Protein AF-A0A1A9URZ6-F1 (afdb_monomer_lite)

Radius of gyration: 21.0 Å; chains: 1; bounding box: 49×65×34 Å

Structure (mmCIF, N/CA/C/O backbone):
data_AF-A0A1A9URZ6-F1
#
_entry.id   AF-A0A1A9URZ6-F1
#
loop_
_atom_site.group_PDB
_atom_site.id
_atom_site.type_symbol
_atom_site.label_atom_id
_atom_site.label_alt_id
_atom_site.label_comp_id
_atom_site.label_asym_id
_atom_site.label_entity_id
_atom_site.label_seq_id
_atom_site.pdbx_PDB_ins_code
_atom_site.Cartn_x
_atom_site.Cartn_y
_atom_site.Cartn_z
_atom_site.occupancy
_atom_site.B_iso_or_equiv
_atom_site.auth_seq_id
_atom_site.auth_comp_id
_atom_site.auth_asym_id
_atom_site.auth_atom_id
_atom_site.pdbx_PDB_model_num
ATOM 1 N N . MET A 1 1 ? 32.049 0.872 18.302 1.00 36.00 1 MET A N 1
ATOM 2 C CA . MET A 1 1 ? 31.943 1.700 17.080 1.00 36.00 1 MET A CA 1
ATOM 3 C C . MET A 1 1 ? 31.013 2.865 17.394 1.00 36.00 1 MET A C 1
ATOM 5 O O . MET A 1 1 ? 29.858 2.617 17.703 1.00 36.00 1 MET A O 1
ATOM 9 N N . LYS A 1 2 ? 31.515 4.105 17.449 1.00 29.11 2 LYS A N 1
ATOM 10 C CA . LYS A 1 2 ? 30.693 5.300 17.708 1.00 29.11 2 LYS A CA 1
ATOM 11 C C . LYS A 1 2 ? 30.140 5.782 16.366 1.00 29.11 2 LYS A C 1
ATOM 13 O O . LYS A 1 2 ? 30.896 6.305 15.557 1.00 29.11 2 LYS A O 1
ATOM 18 N N . VAL A 1 3 ? 28.859 5.532 16.106 1.00 37.03 3 VAL A N 1
ATOM 19 C CA . VAL A 1 3 ? 28.165 6.072 14.929 1.00 37.03 3 VAL A CA 1
ATOM 20 C C . VAL A 1 3 ? 27.792 7.513 15.261 1.00 37.03 3 VAL A C 1
ATOM 22 O O . VAL A 1 3 ? 26.978 7.748 16.149 1.00 37.03 3 VAL A O 1
ATOM 25 N N . SER A 1 4 ? 28.436 8.474 14.602 1.00 35.19 4 SER A N 1
ATOM 26 C CA . SER A 1 4 ? 28.108 9.892 14.752 1.00 35.19 4 SER A CA 1
ATOM 27 C C . SER A 1 4 ? 26.955 10.220 13.805 1.00 35.19 4 SER A C 1
ATOM 29 O O . SER A 1 4 ? 27.124 10.173 12.587 1.00 35.19 4 SER A O 1
ATOM 31 N N . LEU A 1 5 ? 25.768 10.493 14.349 1.00 47.72 5 LEU A N 1
ATOM 32 C CA . LEU A 1 5 ? 24.626 10.979 13.574 1.00 47.72 5 LEU A CA 1
ATOM 33 C C . LEU A 1 5 ? 24.820 12.481 13.345 1.00 47.72 5 LEU A C 1
ATOM 35 O O . LEU A 1 5 ? 24.635 13.284 14.257 1.00 47.72 5 LEU A O 1
ATOM 39 N N . ILE A 1 6 ? 25.235 12.863 12.138 1.00 50.09 6 ILE A N 1
ATOM 40 C CA . ILE A 1 6 ? 25.274 14.268 11.725 1.00 50.09 6 ILE A CA 1
ATOM 41 C C . ILE A 1 6 ? 23.822 14.689 11.475 1.00 50.09 6 ILE A C 1
ATOM 43 O O . ILE A 1 6 ? 23.253 14.392 10.427 1.00 50.09 6 ILE A O 1
ATOM 47 N N . PHE A 1 7 ? 23.195 15.331 12.459 1.00 54.16 7 PHE A N 1
ATOM 48 C CA . PHE A 1 7 ? 21.878 15.938 12.287 1.00 54.16 7 PHE A CA 1
ATOM 49 C C . PHE A 1 7 ? 22.030 17.176 11.396 1.00 54.16 7 PHE A C 1
ATOM 51 O O . PHE A 1 7 ? 22.521 18.211 11.841 1.00 54.16 7 PHE A O 1
ATOM 58 N N . LEU A 1 8 ? 21.646 17.069 10.123 1.00 57.03 8 LEU A N 1
ATOM 59 C CA . LEU A 1 8 ? 21.513 18.232 9.247 1.00 57.03 8 LEU A CA 1
ATOM 60 C C . LEU A 1 8 ? 20.385 19.111 9.816 1.00 57.03 8 LEU A C 1
ATOM 62 O O . LEU A 1 8 ? 19.258 18.649 9.979 1.00 57.03 8 LEU A O 1
ATOM 66 N N . ALA A 1 9 ? 20.686 20.356 10.173 1.00 69.00 9 ALA A N 1
ATOM 67 C CA . ALA A 1 9 ? 19.704 21.307 10.685 1.00 69.00 9 ALA A CA 1
ATOM 68 C C . ALA A 1 9 ? 19.516 22.453 9.683 1.00 69.00 9 ALA A C 1
ATOM 70 O O . ALA A 1 9 ? 20.475 22.863 9.031 1.00 69.00 9 ALA A O 1
ATOM 71 N N . VAL A 1 10 ? 18.287 22.959 9.551 1.00 74.81 10 VAL A N 1
ATOM 72 C CA . VAL A 1 10 ? 17.959 24.092 8.671 1.00 74.81 10 VAL A CA 1
ATOM 73 C C . VAL A 1 10 ? 17.696 25.321 9.533 1.00 74.81 10 VAL A C 1
ATOM 75 O O . VAL A 1 10 ? 16.980 25.250 10.532 1.00 74.81 10 VAL A O 1
ATOM 78 N N . LEU A 1 11 ? 18.282 26.453 9.147 1.00 81.62 11 LEU A N 1
ATOM 79 C CA . LEU A 1 11 ? 18.047 27.737 9.797 1.00 81.62 11 LEU A CA 1
ATOM 80 C C . LEU A 1 11 ? 16.832 28.407 9.142 1.00 81.62 11 LEU A C 1
ATOM 82 O O . LEU A 1 11 ? 16.914 28.848 7.996 1.00 81.62 11 LEU A O 1
ATOM 86 N N . LEU A 1 12 ? 15.706 28.466 9.853 1.00 77.81 12 LEU A N 1
ATOM 87 C CA . LEU A 1 12 ? 14.530 29.221 9.422 1.00 77.81 12 LEU A CA 1
ATOM 88 C C . LEU A 1 12 ? 14.537 30.580 10.112 1.00 77.81 12 LEU A C 1
ATOM 90 O O . LEU A 1 12 ? 14.563 30.641 11.336 1.00 77.81 12 LEU A O 1
ATOM 94 N N . CYS A 1 13 ? 14.491 31.659 9.335 1.00 81.56 13 CYS A N 1
ATOM 95 C CA . CYS A 1 13 ? 14.449 33.021 9.854 1.00 81.56 13 CYS A CA 1
ATOM 96 C C . CYS A 1 13 ? 13.168 33.722 9.408 1.00 81.56 13 CYS A C 1
ATOM 98 O O . CYS A 1 13 ? 12.809 33.659 8.233 1.00 81.56 13 CYS A O 1
ATOM 100 N N . TYR A 1 14 ? 12.504 34.419 10.325 1.00 77.56 14 TYR A N 1
ATOM 101 C CA . TYR A 1 14 ? 11.344 35.252 10.022 1.00 77.56 14 TYR A CA 1
ATOM 102 C C . TYR A 1 14 ? 11.529 36.671 10.558 1.00 77.56 14 TYR A C 1
ATOM 104 O O . TYR A 1 14 ? 12.257 36.906 11.523 1.00 77.56 14 TYR A O 1
ATOM 112 N N . ALA A 1 15 ? 10.882 37.626 9.892 1.00 81.06 15 ALA A N 1
ATOM 113 C CA . ALA A 1 15 ? 10.843 39.019 10.310 1.00 81.06 15 ALA A CA 1
ATOM 114 C C . ALA A 1 15 ? 9.521 39.295 11.036 1.00 81.06 15 ALA A C 1
ATOM 116 O O . ALA A 1 15 ? 8.451 38.948 10.538 1.00 81.06 15 ALA A O 1
ATOM 117 N N . GLU A 1 16 ? 9.590 39.933 12.200 1.00 77.31 16 GLU A N 1
ATOM 118 C CA . GLU A 1 16 ? 8.414 40.454 12.898 1.00 77.31 16 GLU A CA 1
ATOM 119 C C . GLU A 1 16 ? 8.211 41.929 12.525 1.00 77.31 16 GLU A C 1
ATOM 121 O O . GLU A 1 16 ? 9.163 42.715 12.518 1.00 77.31 16 GLU A O 1
ATOM 126 N N . ALA A 1 17 ? 6.972 42.330 12.226 1.00 63.47 17 ALA A N 1
ATOM 127 C CA . ALA A 1 17 ? 6.660 43.722 11.909 1.00 63.47 17 ALA A CA 1
ATOM 128 C C . ALA A 1 17 ? 7.016 44.635 13.099 1.00 63.47 17 ALA A C 1
ATOM 130 O O . ALA A 1 17 ? 6.518 44.448 14.207 1.00 63.47 17 ALA A O 1
ATOM 131 N N . GLY A 1 18 ? 7.889 45.620 12.868 1.00 69.38 18 GLY A N 1
ATOM 132 C CA . GLY A 1 18 ? 8.348 46.564 13.894 1.00 69.38 18 GLY A CA 1
ATOM 133 C C . GLY A 1 18 ? 9.654 46.186 14.605 1.00 69.38 18 GLY A C 1
ATOM 134 O O . GLY A 1 18 ? 10.122 46.962 15.435 1.00 69.38 18 GLY A O 1
ATOM 135 N N . LYS A 1 19 ? 10.285 45.052 14.265 1.00 67.31 19 LYS A N 1
ATOM 136 C CA . LYS A 1 19 ? 11.650 44.717 14.706 1.00 67.31 19 LYS A CA 1
ATOM 137 C C . LYS A 1 19 ? 12.622 44.739 13.528 1.00 67.31 19 LYS A C 1
ATOM 139 O O . LYS A 1 19 ? 12.345 44.203 12.464 1.00 67.31 19 LYS A O 1
ATOM 144 N N . THR A 1 20 ? 13.797 45.328 13.742 1.00 70.12 20 THR A N 1
ATOM 145 C CA . THR A 1 20 ? 14.918 45.345 12.782 1.00 70.12 20 THR A CA 1
ATOM 146 C C . THR A 1 20 ? 15.756 44.063 12.806 1.00 70.12 20 THR A C 1
ATOM 148 O O . THR A 1 20 ? 16.719 43.952 12.053 1.00 70.12 20 THR A O 1
ATOM 151 N N . GLN A 1 21 ? 15.404 43.099 13.662 1.00 72.56 21 GLN A N 1
ATOM 152 C CA . GLN A 1 21 ? 16.112 41.832 13.833 1.00 72.56 21 GLN A CA 1
ATOM 153 C C . GLN A 1 21 ? 15.276 40.669 13.297 1.00 72.56 21 GLN A C 1
ATOM 155 O O . GLN A 1 21 ? 14.081 40.581 13.586 1.00 72.56 21 GLN A O 1
ATOM 160 N N . LEU A 1 22 ? 15.917 39.761 12.555 1.00 77.31 22 LEU A N 1
ATOM 161 C CA . LEU A 1 22 ? 15.310 38.484 12.182 1.00 77.31 22 LEU A CA 1
ATOM 162 C C . LEU A 1 22 ? 15.354 37.520 13.367 1.00 77.31 22 LEU A C 1
ATOM 164 O O . LEU A 1 22 ? 16.387 37.363 14.020 1.00 77.31 22 LEU A O 1
ATOM 168 N N . LEU A 1 23 ? 14.244 36.825 13.598 1.00 76.19 23 LEU A N 1
ATOM 169 C CA . LEU A 1 23 ? 14.179 35.729 14.549 1.00 76.19 23 LEU A CA 1
ATOM 170 C C . LEU A 1 23 ? 14.469 34.428 13.800 1.00 76.19 23 LEU A C 1
ATOM 172 O O . LEU A 1 23 ? 13.664 33.970 12.991 1.00 76.19 23 LEU A O 1
ATOM 176 N N . CYS A 1 24 ? 15.654 33.868 14.037 1.00 81.62 24 CYS A N 1
ATOM 177 C CA . CYS A 1 24 ? 16.091 32.618 13.430 1.00 81.62 24 CYS A CA 1
ATOM 178 C C . CYS A 1 24 ? 15.988 31.469 14.429 1.00 81.62 24 CYS A C 1
ATOM 180 O O . CYS A 1 24 ? 16.522 31.554 15.535 1.00 81.62 24 CYS A O 1
ATOM 182 N N . THR A 1 25 ? 15.351 30.374 14.029 1.00 77.25 25 THR A N 1
ATOM 183 C CA . THR A 1 25 ? 15.330 29.129 14.792 1.00 77.25 25 THR A CA 1
ATOM 184 C C . THR A 1 25 ? 15.975 28.013 13.983 1.00 77.25 25 THR A C 1
ATOM 186 O O . THR A 1 25 ? 15.767 27.861 12.777 1.00 77.25 25 THR A O 1
ATOM 189 N N . ILE A 1 26 ? 16.816 27.234 14.661 1.00 78.88 26 ILE A N 1
ATOM 190 C CA . ILE A 1 26 ? 17.380 26.010 14.104 1.00 78.88 26 ILE A CA 1
ATOM 191 C C . ILE A 1 26 ? 16.297 24.948 14.235 1.00 78.88 26 ILE A C 1
ATOM 193 O O . ILE A 1 26 ? 15.979 24.521 15.346 1.00 78.88 26 ILE A O 1
ATOM 197 N N . VAL A 1 27 ? 15.725 24.531 13.111 1.00 71.88 27 VAL A N 1
ATOM 198 C CA . VAL A 1 27 ? 14.800 23.401 13.088 1.00 71.88 27 VAL A CA 1
ATOM 199 C C . VAL A 1 27 ? 15.548 22.147 12.641 1.00 71.88 27 VAL A C 1
ATOM 201 O O . VAL A 1 27 ? 16.375 22.211 11.721 1.00 71.88 27 VAL A O 1
ATOM 204 N N . PRO A 1 28 ? 15.302 20.990 13.278 1.00 63.97 28 PRO A N 1
ATOM 205 C CA . PRO A 1 28 ? 15.822 19.737 12.762 1.00 63.97 28 PRO A CA 1
ATOM 206 C C . PRO A 1 28 ? 15.259 19.537 11.354 1.00 63.97 28 PRO A C 1
ATOM 208 O O . PRO A 1 28 ? 14.047 19.639 11.150 1.00 63.97 28 PRO A O 1
ATOM 211 N N . TYR A 1 29 ? 16.123 19.264 10.373 1.00 61.16 29 TYR A N 1
ATOM 212 C CA . TYR A 1 29 ? 15.646 18.827 9.069 1.00 61.16 29 TYR A CA 1
ATOM 213 C C . TYR A 1 29 ? 15.105 17.410 9.230 1.00 61.16 29 TYR A C 1
ATOM 215 O O . TYR A 1 29 ? 15.838 16.424 9.157 1.00 61.16 29 TYR A O 1
ATOM 223 N N . VAL A 1 30 ? 13.809 17.300 9.501 1.00 56.03 30 VAL A N 1
ATOM 224 C CA . VAL A 1 30 ? 13.106 16.032 9.371 1.00 56.03 30 VAL A CA 1
ATOM 225 C C . VAL A 1 30 ? 12.820 15.904 7.885 1.00 56.03 30 VAL A C 1
ATOM 227 O O . VAL A 1 30 ? 11.926 16.567 7.362 1.00 56.03 30 VAL A O 1
ATOM 230 N N . ASN A 1 31 ? 13.632 15.120 7.174 1.00 53.38 31 ASN A N 1
ATOM 231 C CA . ASN A 1 31 ? 13.272 14.711 5.827 1.00 53.38 31 ASN A CA 1
ATOM 232 C C . ASN A 1 31 ? 11.906 14.031 5.950 1.00 53.38 31 ASN A C 1
ATOM 234 O O . ASN A 1 31 ? 11.816 12.945 6.520 1.00 53.38 31 ASN A O 1
ATOM 238 N N . SER A 1 32 ? 10.847 14.661 5.448 1.00 54.38 32 SER A N 1
ATOM 239 C CA . SER A 1 32 ? 9.527 14.048 5.294 1.00 54.38 32 SER A CA 1
ATOM 240 C C . SER A 1 32 ? 9.549 13.022 4.159 1.00 54.38 32 SER A C 1
ATOM 242 O O . SER A 1 32 ? 8.633 12.923 3.345 1.00 54.38 32 SER A O 1
ATOM 244 N N . GLN A 1 33 ? 10.595 12.197 4.127 1.00 48.06 33 GLN A N 1
ATOM 245 C CA . GLN A 1 33 ? 10.429 10.850 3.646 1.00 48.06 33 GLN A CA 1
ATOM 246 C C . GLN A 1 33 ? 9.383 10.219 4.562 1.00 48.06 33 GLN A C 1
ATOM 248 O O . GLN A 1 33 ? 9.516 10.325 5.787 1.00 48.06 33 GLN A O 1
ATOM 253 N N . PRO A 1 34 ? 8.320 9.604 4.010 1.00 44.28 34 PRO A N 1
ATOM 254 C CA . PRO A 1 34 ? 7.485 8.743 4.824 1.00 44.28 34 PRO A CA 1
ATOM 255 C C . PRO A 1 34 ? 8.471 7.822 5.519 1.00 44.28 34 PRO A C 1
ATOM 257 O O . PRO A 1 34 ? 9.312 7.224 4.844 1.00 44.28 34 PRO A O 1
ATOM 260 N N . HIS A 1 35 ? 8.454 7.805 6.850 1.00 41.59 35 HIS A N 1
ATOM 261 C CA . HIS A 1 35 ? 9.200 6.818 7.598 1.00 41.59 35 HIS A CA 1
ATOM 262 C C . HIS A 1 35 ? 8.695 5.467 7.092 1.00 41.59 35 HIS A C 1
ATOM 264 O O . HIS A 1 35 ? 7.735 4.896 7.600 1.00 41.59 35 HIS A O 1
ATOM 270 N N . GLN A 1 36 ? 9.358 4.932 6.068 1.00 48.50 36 GLN A N 1
ATOM 271 C CA . GLN A 1 36 ? 9.580 3.521 5.998 1.00 48.50 36 GLN A CA 1
ATOM 272 C C . GLN A 1 36 ? 10.286 3.264 7.314 1.00 48.50 36 GLN A C 1
ATOM 274 O O . GLN A 1 36 ? 11.470 3.560 7.476 1.00 48.50 36 GLN A O 1
ATOM 279 N N . TYR A 1 37 ? 9.533 2.772 8.289 1.00 43.12 37 TYR A N 1
ATOM 280 C CA . TYR A 1 37 ? 10.095 1.959 9.338 1.00 43.12 37 TYR A CA 1
ATOM 281 C C . TYR A 1 37 ? 10.721 0.744 8.636 1.00 43.12 37 TYR A C 1
ATOM 283 O O . TYR A 1 37 ? 10.216 -0.370 8.699 1.00 43.12 37 TYR A O 1
ATOM 291 N N . PHE A 1 38 ? 11.838 0.950 7.931 1.00 47.19 38 PHE A N 1
ATOM 292 C CA . PHE A 1 38 ? 12.834 -0.070 7.711 1.00 47.19 38 PHE A CA 1
ATOM 293 C C . PHE A 1 38 ? 13.444 -0.291 9.084 1.00 47.19 38 PHE A C 1
ATOM 295 O O . PHE A 1 38 ? 14.502 0.225 9.437 1.00 47.19 38 PHE A O 1
ATOM 302 N N . THR A 1 39 ? 12.716 -1.037 9.910 1.00 37.91 39 THR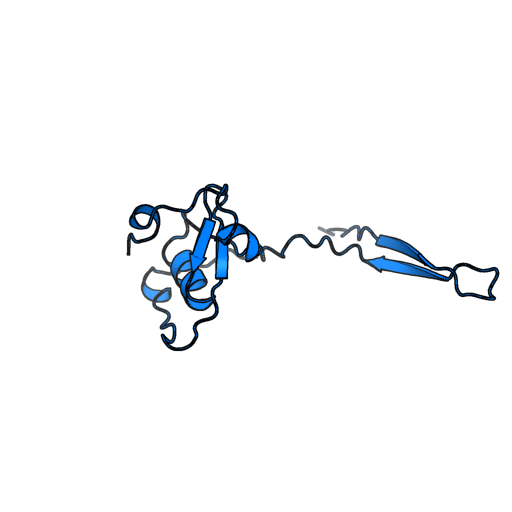 A N 1
ATOM 303 C CA . THR A 1 39 ? 13.325 -1.675 11.054 1.00 37.91 39 THR A CA 1
ATOM 304 C C . THR A 1 39 ? 14.380 -2.598 10.459 1.00 37.91 39 THR A C 1
ATOM 306 O O . THR A 1 39 ? 14.051 -3.611 9.848 1.00 37.91 39 THR A O 1
ATOM 309 N N . THR A 1 40 ? 15.654 -2.273 10.643 1.00 47.03 40 THR A N 1
ATOM 310 C CA . THR A 1 40 ? 16.768 -3.211 10.438 1.00 47.03 40 THR A CA 1
ATOM 311 C C . THR A 1 40 ? 16.740 -4.356 11.453 1.00 47.03 40 THR A C 1
ATOM 313 O O . THR A 1 40 ? 17.639 -5.194 11.473 1.00 47.03 40 THR A O 1
ATOM 316 N N . LYS A 1 41 ? 15.689 -4.447 12.282 1.00 41.62 41 LYS A N 1
ATOM 317 C CA . LYS A 1 41 ? 15.363 -5.668 13.001 1.00 41.62 41 LYS A CA 1
ATOM 318 C C . LYS A 1 41 ? 15.099 -6.748 11.946 1.00 41.62 41 LYS A C 1
ATOM 320 O O . LYS A 1 41 ? 14.206 -6.544 11.119 1.00 41.62 41 LYS A O 1
ATOM 325 N N . PRO A 1 42 ? 15.835 -7.875 11.956 1.00 44.06 42 PRO A N 1
ATOM 326 C CA . PRO A 1 42 ? 15.452 -9.029 11.163 1.00 44.06 42 PRO A CA 1
ATOM 327 C C . PRO A 1 42 ? 13.996 -9.305 11.513 1.00 44.06 42 PRO A C 1
ATOM 329 O O . PRO A 1 42 ? 13.671 -9.563 12.676 1.00 44.06 42 PRO A O 1
ATOM 332 N N . THR A 1 43 ? 13.101 -9.131 10.545 1.00 48.16 43 THR A N 1
ATOM 333 C CA . THR A 1 43 ? 11.721 -9.548 10.739 1.00 48.16 43 THR A CA 1
ATOM 334 C C . THR A 1 43 ? 11.804 -11.049 10.993 1.00 48.16 43 THR A C 1
ATOM 336 O O . THR A 1 43 ? 12.410 -11.759 10.184 1.00 48.16 43 THR A O 1
ATOM 339 N N . PRO A 1 44 ? 11.285 -11.557 12.127 1.00 53.22 44 PRO A N 1
ATOM 340 C CA . PRO A 1 44 ? 11.075 -12.988 12.253 1.00 53.22 44 PRO A CA 1
ATOM 341 C C . PRO A 1 44 ? 10.341 -13.409 10.983 1.00 53.22 44 PRO A C 1
ATOM 343 O O . PRO A 1 44 ? 9.392 -12.718 10.596 1.00 53.22 44 PRO A O 1
ATOM 346 N N . LYS A 1 45 ? 10.807 -14.458 10.293 1.00 46.25 45 LYS A N 1
ATOM 347 C CA . LYS A 1 45 ? 10.013 -15.089 9.236 1.00 46.25 45 LYS A CA 1
ATOM 348 C C . LYS A 1 45 ? 8.700 -15.495 9.900 1.00 46.25 45 LYS A C 1
ATOM 350 O O . LYS A 1 45 ? 8.648 -16.536 10.548 1.00 46.25 45 LYS A O 1
ATOM 355 N N . ARG A 1 46 ? 7.691 -14.625 9.823 1.00 57.16 46 ARG A N 1
ATOM 356 C CA . ARG A 1 46 ? 6.339 -14.923 10.272 1.00 57.16 46 ARG A CA 1
ATOM 357 C C . ARG A 1 46 ? 5.912 -16.110 9.435 1.00 57.16 46 ARG A C 1
ATOM 359 O O . ARG A 1 46 ? 6.055 -16.084 8.210 1.00 57.16 46 ARG A O 1
ATOM 366 N N . SER A 1 47 ? 5.517 -17.187 10.097 1.00 61.41 47 SER A N 1
ATOM 367 C CA . SER A 1 47 ? 4.895 -18.281 9.374 1.00 61.41 47 SER A CA 1
ATOM 368 C C . SER A 1 47 ? 3.622 -17.721 8.730 1.00 61.41 47 SER A C 1
ATOM 370 O O . SER A 1 47 ? 3.030 -16.792 9.272 1.00 61.41 47 SER A O 1
ATOM 372 N N . MET A 1 48 ? 3.199 -18.231 7.570 1.00 58.75 48 MET A N 1
ATOM 373 C CA . MET A 1 48 ? 1.984 -17.741 6.888 1.00 58.75 48 MET A CA 1
ATOM 374 C C . MET A 1 48 ? 0.763 -17.697 7.834 1.00 58.75 48 MET A C 1
ATOM 376 O O . MET A 1 48 ? -0.073 -16.809 7.728 1.00 58.75 48 MET A O 1
ATOM 380 N N . LYS A 1 49 ? 0.733 -18.604 8.824 1.00 58.53 49 LYS A N 1
ATOM 381 C CA . LYS A 1 49 ? -0.280 -18.696 9.888 1.00 58.53 49 LYS A CA 1
ATOM 382 C C . LYS A 1 49 ? -0.344 -17.471 10.812 1.00 58.53 49 LYS A C 1
ATOM 384 O O . LYS A 1 49 ? -1.347 -17.269 11.479 1.00 58.53 49 LYS A O 1
ATOM 389 N N . ASP A 1 50 ? 0.703 -16.652 10.858 1.00 72.69 50 ASP A N 1
ATOM 390 C CA . ASP A 1 50 ?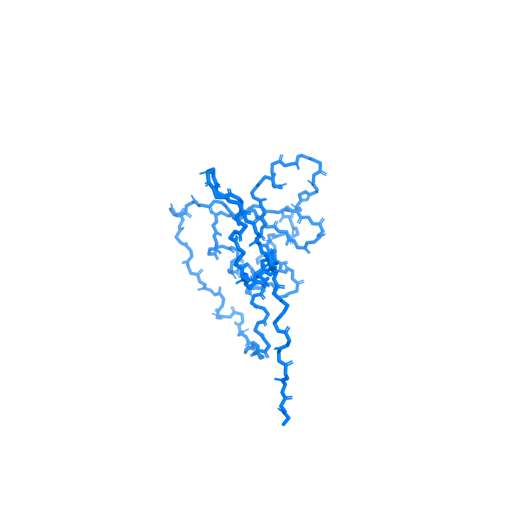 0.778 -15.457 11.709 1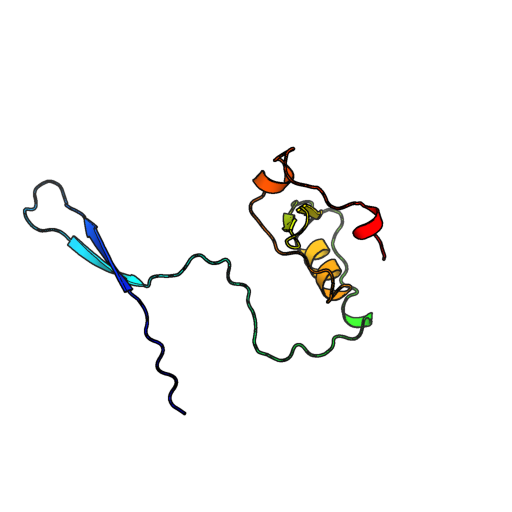.00 72.69 50 ASP A CA 1
ATOM 391 C C . ASP A 1 50 ? 0.251 -14.191 11.003 1.00 72.69 50 ASP A C 1
ATOM 393 O O . ASP A 1 50 ? 0.282 -13.101 11.580 1.00 72.69 50 ASP A O 1
ATOM 397 N N . CYS A 1 51 ? -0.181 -14.310 9.742 1.00 79.88 51 CYS A N 1
ATOM 398 C CA . CYS A 1 51 ? -0.734 -13.210 8.950 1.00 79.88 51 CYS A CA 1
ATOM 399 C C . CYS A 1 51 ? -2.272 -13.208 8.896 1.00 79.88 51 CYS A C 1
ATOM 401 O O . CYS A 1 51 ? -2.843 -12.293 8.302 1.00 79.88 51 CYS A O 1
ATOM 403 N N . ASP A 1 52 ? -2.933 -14.179 9.538 1.00 73.19 52 ASP A N 1
ATOM 404 C CA . ASP A 1 52 ? -4.395 -14.308 9.620 1.00 73.19 52 ASP A CA 1
ATOM 405 C C . ASP A 1 52 ? -4.991 -13.300 10.620 1.00 73.19 52 ASP A C 1
ATOM 407 O O . ASP A 1 52 ? -5.547 -13.650 11.664 1.00 73.19 52 ASP A O 1
ATOM 411 N N . LEU A 1 53 ? -4.844 -12.008 10.324 1.00 76.56 53 LEU A N 1
ATOM 412 C CA . LEU A 1 53 ? -5.484 -10.940 11.086 1.00 76.56 53 LEU A CA 1
ATOM 413 C C . LEU A 1 53 ? -6.905 -10.716 10.553 1.00 76.56 53 LEU A C 1
ATOM 415 O O . LEU A 1 53 ? -7.118 -10.495 9.361 1.00 76.56 53 LEU A O 1
ATOM 419 N N . LEU A 1 54 ? -7.889 -10.730 11.452 1.00 81.25 54 LEU A N 1
ATOM 420 C CA . LEU A 1 54 ? -9.275 -10.426 11.109 1.00 81.25 54 LEU A CA 1
ATOM 421 C C . LEU A 1 54 ? -9.472 -8.908 11.033 1.00 81.25 54 LEU A C 1
ATOM 423 O O . LEU A 1 54 ? -9.498 -8.223 12.056 1.00 81.25 54 LEU A O 1
ATOM 427 N N . CYS A 1 55 ? -9.651 -8.384 9.823 1.00 84.38 55 CYS A N 1
ATOM 428 C CA . CYS A 1 55 ? -10.056 -6.996 9.616 1.00 84.38 55 CYS A CA 1
ATOM 429 C C . CYS A 1 55 ? -11.580 -6.870 9.713 1.00 84.38 55 CYS A C 1
ATOM 431 O O . CYS A 1 55 ? -12.326 -7.640 9.104 1.00 84.38 55 CYS A O 1
ATOM 433 N N . THR A 1 56 ? -12.070 -5.883 10.464 1.00 83.00 56 THR A N 1
ATOM 434 C CA . THR A 1 56 ? -13.508 -5.617 10.555 1.00 83.00 56 THR A CA 1
ATOM 435 C C . THR A 1 56 ? -14.029 -5.079 9.220 1.00 83.00 56 THR A C 1
ATOM 437 O O . THR A 1 56 ? -13.505 -4.116 8.664 1.00 83.00 56 THR A O 1
ATOM 440 N N . LYS A 1 57 ? -15.110 -5.675 8.704 1.00 76.56 57 LYS A N 1
ATOM 441 C CA . LYS A 1 57 ? -15.719 -5.259 7.427 1.00 76.56 57 LYS A CA 1
ATOM 442 C C . LYS A 1 57 ? -16.342 -3.856 7.482 1.00 76.56 57 LYS A C 1
ATOM 444 O O . LYS A 1 57 ? -16.523 -3.226 6.448 1.00 76.56 57 LYS A O 1
ATOM 449 N N . PHE A 1 58 ? -16.679 -3.379 8.679 1.00 78.81 58 PHE A N 1
ATOM 450 C CA . PHE A 1 58 ? -17.347 -2.091 8.885 1.00 78.81 58 PHE A CA 1
ATOM 451 C C . PHE A 1 58 ? -16.388 -0.895 8.930 1.00 78.81 58 PHE A C 1
ATOM 453 O O . PHE A 1 58 ? -16.836 0.236 8.776 1.00 78.81 58 PHE A O 1
ATOM 460 N N . ASN A 1 59 ? -15.082 -1.124 9.097 1.00 79.19 59 ASN A N 1
ATOM 461 C CA . ASN A 1 59 ? -14.093 -0.050 9.108 1.00 79.19 59 ASN A CA 1
ATOM 462 C C . ASN A 1 59 ? -13.629 0.220 7.674 1.00 79.19 59 ASN A C 1
ATOM 464 O O . ASN A 1 59 ? -12.622 -0.329 7.230 1.00 79.19 59 ASN A O 1
ATOM 468 N N . PHE A 1 60 ? -14.397 1.017 6.933 1.00 86.62 60 PHE A N 1
ATOM 469 C CA . PHE A 1 60 ? -14.060 1.418 5.569 1.00 86.62 60 PHE A CA 1
ATOM 470 C C . PHE A 1 60 ? -13.368 2.784 5.580 1.00 86.62 60 PHE A C 1
ATOM 472 O O . PHE A 1 60 ? -14.020 3.822 5.676 1.00 86.62 60 PHE A O 1
ATOM 479 N N . GLU A 1 61 ? -12.042 2.764 5.496 1.00 91.56 61 GLU A N 1
ATOM 480 C CA . GLU A 1 61 ? -11.184 3.950 5.437 1.00 91.56 61 GLU A CA 1
ATOM 481 C C . GLU A 1 61 ? -10.127 3.699 4.352 1.00 91.56 61 GLU A C 1
ATOM 483 O O . GLU A 1 61 ? -9.064 3.157 4.655 1.00 91.56 61 GLU A O 1
ATOM 488 N N . PRO A 1 62 ? -10.442 3.981 3.074 1.00 93.00 62 PRO A N 1
ATOM 489 C CA . PRO A 1 62 ? -9.629 3.534 1.950 1.00 93.00 62 PRO A CA 1
ATOM 490 C C . PRO A 1 62 ? -8.191 4.038 2.013 1.00 93.00 62 PRO A C 1
ATOM 492 O O . PRO A 1 62 ? -7.950 5.225 2.218 1.00 93.00 62 PRO A O 1
ATOM 495 N N . VAL A 1 63 ? -7.236 3.140 1.774 1.00 94.12 63 VAL A N 1
ATOM 496 C CA . VAL A 1 63 ? -5.808 3.467 1.734 1.00 94.12 63 VAL A CA 1
ATOM 497 C C . VAL A 1 63 ? -5.299 3.302 0.313 1.00 94.12 63 VAL A C 1
ATOM 499 O O . VAL A 1 63 ? -5.201 2.184 -0.200 1.00 94.12 63 VAL A O 1
ATOM 502 N N . CYS A 1 64 ? -4.919 4.414 -0.316 1.00 95.50 64 CYS A N 1
ATOM 503 C CA . CYS A 1 64 ? -4.210 4.357 -1.584 1.00 95.50 64 CYS A CA 1
ATOM 504 C C . CYS A 1 64 ? -2.760 3.923 -1.356 1.00 95.50 64 CYS A C 1
ATOM 506 O O . CYS A 1 64 ? -2.013 4.557 -0.609 1.00 95.50 64 CYS A O 1
ATOM 508 N N . ALA A 1 65 ? -2.329 2.866 -2.037 1.00 95.44 65 ALA A N 1
ATOM 509 C CA . ALA A 1 65 ? -0.986 2.332 -1.908 1.00 95.44 65 ALA A CA 1
ATOM 510 C C . ALA A 1 65 ? -0.356 2.014 -3.271 1.00 95.44 65 ALA A C 1
ATOM 512 O O . ALA A 1 65 ? -1.032 1.841 -4.284 1.00 95.44 65 ALA A O 1
ATOM 513 N N . THR A 1 66 ? 0.972 1.950 -3.318 1.00 94.19 66 THR A N 1
ATOM 514 C CA . THR A 1 66 ? 1.740 1.615 -4.521 1.00 94.19 66 THR A CA 1
ATOM 515 C C . THR A 1 66 ? 2.856 0.632 -4.201 1.00 94.19 66 THR A C 1
ATOM 517 O O . THR A 1 66 ? 3.474 0.708 -3.143 1.00 94.19 66 THR A O 1
ATOM 520 N N . ASN A 1 67 ? 3.150 -0.267 -5.130 1.00 91.19 67 ASN A N 1
ATOM 521 C CA . ASN A 1 67 ? 4.314 -1.155 -5.076 1.00 91.19 67 ASN A CA 1
ATOM 522 C C . ASN A 1 67 ? 5.477 -0.648 -5.957 1.00 91.19 67 ASN A C 1
ATOM 524 O O . ASN A 1 67 ? 6.445 -1.366 -6.185 1.00 91.19 67 ASN A O 1
ATOM 528 N N . GLY A 1 68 ? 5.365 0.575 -6.492 1.00 90.88 68 GLY A N 1
ATOM 529 C CA . GLY A 1 68 ? 6.314 1.166 -7.440 1.00 90.88 68 GLY A CA 1
ATOM 530 C C . GLY A 1 68 ? 5.973 0.937 -8.917 1.00 90.88 68 GLY A C 1
ATOM 531 O O . GLY A 1 68 ? 6.413 1.721 -9.753 1.00 90.88 68 GLY A O 1
ATOM 532 N N . PHE A 1 69 ? 5.143 -0.058 -9.245 1.00 91.31 69 PHE A N 1
ATOM 533 C CA . PHE A 1 69 ? 4.730 -0.364 -10.623 1.00 91.31 69 PHE A CA 1
ATOM 534 C C . PHE A 1 69 ? 3.304 0.091 -10.933 1.00 91.31 69 PHE A C 1
ATOM 536 O O . PHE A 1 69 ? 3.011 0.541 -12.040 1.00 91.31 69 PHE A O 1
ATOM 543 N N . CYS A 1 70 ? 2.411 -0.028 -9.956 1.00 93.12 70 CYS A N 1
ATOM 544 C CA . CYS A 1 70 ? 1.012 0.347 -10.078 1.00 93.12 70 CYS A CA 1
ATOM 545 C C . CYS A 1 70 ? 0.470 0.879 -8.743 1.00 93.12 70 CYS A C 1
ATOM 547 O O . CYS A 1 70 ? 1.152 0.846 -7.709 1.00 93.12 70 CYS A O 1
ATOM 549 N N . VAL A 1 71 ? -0.737 1.438 -8.782 1.00 94.44 71 VAL A N 1
ATOM 550 C CA . VAL A 1 71 ? -1.487 1.887 -7.603 1.00 94.44 71 VAL A CA 1
ATOM 551 C C . VAL A 1 71 ? -2.671 0.960 -7.342 1.00 94.44 71 VAL A C 1
ATOM 553 O O . VAL A 1 71 ? -3.291 0.453 -8.279 1.00 94.44 71 VAL A O 1
ATOM 556 N N . HIS A 1 72 ? -2.988 0.744 -6.072 1.00 93.81 72 HIS A N 1
ATOM 557 C CA . HIS A 1 72 ? -4.141 -0.029 -5.629 1.00 93.81 72 HIS A CA 1
ATOM 558 C C . HIS A 1 72 ? -4.729 0.607 -4.368 1.00 93.81 72 HIS A C 1
ATOM 560 O O . HIS A 1 72 ? -3.986 1.101 -3.519 1.00 93.81 72 HIS A O 1
ATOM 566 N N . GLU A 1 73 ? -6.053 0.611 -4.259 1.00 94.12 73 GLU A N 1
ATOM 567 C CA . GLU A 1 73 ? -6.767 1.140 -3.100 1.00 94.12 73 GLU A CA 1
ATOM 568 C C . GLU A 1 73 ? -7.249 -0.030 -2.241 1.00 94.12 73 GLU A C 1
ATOM 570 O O . GLU A 1 73 ? -8.063 -0.840 -2.680 1.00 94.12 73 GLU A O 1
ATOM 575 N N . PHE A 1 74 ? -6.719 -0.133 -1.026 1.00 92.50 74 PHE A N 1
ATOM 576 C CA . PHE A 1 74 ? -7.133 -1.134 -0.049 1.00 92.50 74 PHE A CA 1
ATOM 577 C C . PHE A 1 74 ? -8.304 -0.597 0.776 1.00 92.50 74 PHE A C 1
ATOM 579 O O . PHE A 1 74 ? -8.345 0.589 1.089 1.00 92.50 74 PHE A O 1
ATOM 586 N N . ALA A 1 75 ? -9.233 -1.468 1.181 1.00 91.56 75 ALA A N 1
ATOM 587 C CA . ALA A 1 75 ? -10.435 -1.062 1.923 1.00 91.56 75 ALA A CA 1
ATOM 588 C C . ALA A 1 75 ? -10.135 -0.357 3.261 1.00 91.56 75 ALA A C 1
ATOM 590 O O . ALA A 1 75 ? -10.930 0.466 3.714 1.00 91.56 75 ALA A O 1
ATOM 591 N N . ASN A 1 76 ? -9.013 -0.711 3.896 1.00 90.88 76 ASN A N 1
ATOM 592 C CA . ASN A 1 76 ? -8.450 -0.034 5.060 1.00 90.88 76 ASN A CA 1
ATOM 593 C C . ASN A 1 76 ? -6.988 -0.448 5.295 1.00 90.88 76 ASN A C 1
ATOM 595 O O . ASN A 1 76 ? -6.469 -1.360 4.642 1.00 90.88 76 ASN A O 1
ATOM 599 N N . GLN A 1 77 ? -6.340 0.199 6.268 1.00 91.12 77 GLN A N 1
ATOM 600 C CA . GLN A 1 77 ? -4.954 -0.085 6.653 1.00 91.12 77 GLN A CA 1
ATOM 601 C C . GLN A 1 77 ? -4.743 -1.539 7.107 1.00 91.12 77 GLN A C 1
ATOM 603 O O . GLN A 1 77 ? -3.730 -2.140 6.763 1.00 91.12 77 GLN A O 1
ATOM 608 N N . CYS A 1 78 ? -5.708 -2.137 7.815 1.00 91.50 78 CYS A N 1
ATOM 609 C CA . CYS A 1 78 ? -5.615 -3.533 8.249 1.00 91.50 78 CYS A CA 1
ATOM 610 C C . CYS A 1 78 ? -5.508 -4.485 7.049 1.00 91.50 78 CYS A C 1
ATOM 612 O O . CYS A 1 78 ? -4.652 -5.367 7.038 1.00 91.50 78 CYS A O 1
ATOM 614 N N . VAL A 1 79 ? -6.325 -4.278 6.009 1.00 91.62 79 VAL A N 1
ATOM 615 C CA . VAL A 1 79 ? -6.288 -5.106 4.793 1.00 91.62 79 VAL A CA 1
ATOM 616 C C . VAL A 1 79 ? -4.946 -4.954 4.068 1.00 91.62 79 VAL A C 1
ATOM 618 O O . VAL A 1 79 ? -4.380 -5.954 3.629 1.00 91.62 79 VAL A O 1
ATOM 621 N N . LEU A 1 80 ? -4.399 -3.735 3.991 1.00 91.69 80 LEU A N 1
ATOM 622 C CA . LEU A 1 80 ? -3.060 -3.492 3.437 1.00 91.69 80 LEU A CA 1
ATOM 623 C C . LEU A 1 80 ? -1.968 -4.239 4.225 1.00 91.69 80 LEU A C 1
ATOM 625 O O . LEU A 1 80 ? -1.082 -4.861 3.635 1.00 91.69 80 LEU A O 1
ATOM 629 N N . ASP A 1 81 ? -2.027 -4.205 5.554 1.00 90.62 81 ASP A N 1
ATOM 630 C CA . ASP A 1 81 ? -1.029 -4.847 6.411 1.00 90.62 81 ASP A CA 1
ATOM 631 C C . ASP A 1 81 ? -1.082 -6.376 6.317 1.00 90.62 81 ASP A C 1
ATOM 633 O O . ASP A 1 81 ? -0.033 -7.022 6.218 1.00 90.62 81 ASP A O 1
ATOM 637 N N . VAL A 1 82 ? -2.288 -6.956 6.284 1.00 89.94 82 VAL A N 1
ATOM 638 C CA . VAL A 1 82 ? -2.500 -8.393 6.042 1.00 89.94 82 VAL A CA 1
ATOM 639 C C . VAL A 1 82 ? -1.925 -8.790 4.695 1.00 89.94 82 VAL A C 1
ATOM 641 O O . VAL A 1 82 ? -1.118 -9.719 4.621 1.00 89.94 82 VAL A O 1
ATOM 644 N N . PHE A 1 83 ? -2.256 -8.032 3.649 1.00 90.19 83 PHE A N 1
ATOM 645 C CA . PHE A 1 83 ? -1.754 -8.288 2.309 1.00 90.19 83 PHE A CA 1
ATOM 646 C C . PHE A 1 83 ? -0.218 -8.288 2.273 1.00 90.19 83 PHE A C 1
ATOM 648 O O . PHE A 1 83 ? 0.396 -9.229 1.774 1.00 90.19 83 PHE A O 1
ATOM 655 N N . ASN A 1 84 ? 0.420 -7.278 2.870 1.00 91.19 84 ASN A N 1
ATOM 656 C CA . ASN A 1 84 ? 1.880 -7.156 2.939 1.00 91.19 84 ASN A CA 1
ATOM 657 C C . ASN A 1 84 ? 2.561 -8.240 3.789 1.00 91.19 84 ASN A C 1
ATOM 659 O O . ASN A 1 84 ? 3.748 -8.538 3.582 1.00 91.19 84 ASN A O 1
ATOM 663 N N . CYS A 1 85 ? 1.838 -8.783 4.770 1.00 89.00 85 CYS A N 1
ATOM 664 C CA . CYS A 1 85 ? 2.283 -9.897 5.597 1.00 89.00 85 CYS A CA 1
ATOM 665 C C . CYS A 1 85 ? 2.278 -11.199 4.788 1.00 89.00 85 CYS A C 1
ATOM 667 O O . CYS A 1 85 ? 3.304 -11.876 4.731 1.00 89.00 85 CYS A O 1
ATOM 669 N N . GLN A 1 86 ? 1.162 -11.496 4.115 1.00 87.00 86 GLN A N 1
ATOM 670 C CA . GLN A 1 86 ? 0.984 -12.689 3.281 1.00 87.00 86 GLN A CA 1
ATOM 671 C C . GLN A 1 86 ? 1.889 -12.667 2.038 1.00 87.00 86 GLN A C 1
ATOM 673 O O . GLN A 1 86 ? 2.407 -13.700 1.619 1.00 87.00 86 GLN A O 1
ATOM 678 N N . HIS A 1 87 ? 2.157 -11.475 1.494 1.00 86.44 87 HIS A N 1
ATOM 679 C CA . HIS A 1 87 ? 2.911 -11.280 0.256 1.00 86.44 87 HIS A CA 1
ATOM 680 C C . HIS A 1 87 ? 4.205 -10.484 0.480 1.00 86.44 87 HIS A C 1
ATOM 682 O O . HIS A 1 87 ? 4.326 -9.335 0.039 1.00 86.44 87 HIS A O 1
ATOM 688 N N . PRO A 1 88 ? 5.240 -11.074 1.109 1.00 85.25 88 PRO A N 1
ATOM 689 C CA . PRO A 1 88 ? 6.479 -10.363 1.419 1.00 85.25 88 PRO A CA 1
ATOM 690 C C . PRO A 1 88 ? 7.239 -9.870 0.178 1.00 85.25 88 PRO A C 1
ATOM 692 O O . PRO A 1 88 ? 8.039 -8.943 0.292 1.00 85.25 88 PRO A O 1
ATOM 695 N N . THR A 1 89 ? 6.992 -10.464 -0.995 1.00 86.00 89 THR A N 1
ATOM 696 C CA . THR A 1 89 ? 7.625 -10.108 -2.276 1.00 86.00 89 THR A CA 1
ATOM 697 C C . THR A 1 89 ? 6.809 -9.131 -3.126 1.00 86.00 89 THR A C 1
ATOM 699 O O . THR A 1 89 ? 7.360 -8.566 -4.066 1.00 86.00 89 THR A O 1
ATOM 702 N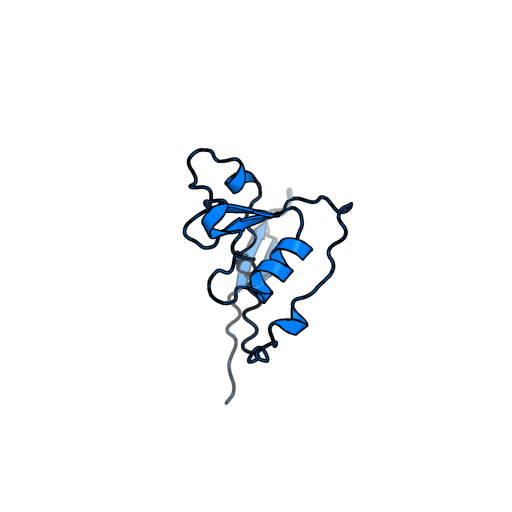 N . LYS A 1 90 ? 5.527 -8.898 -2.809 1.00 87.94 90 LYS A N 1
ATOM 703 C CA . LYS A 1 90 ? 4.619 -8.029 -3.584 1.00 87.94 90 LYS A CA 1
ATOM 704 C C . LYS A 1 90 ? 4.048 -6.887 -2.738 1.00 87.94 90 LYS A C 1
ATOM 706 O O . LYS A 1 90 ? 2.881 -6.542 -2.861 1.00 87.94 90 LYS A O 1
ATOM 711 N N . ARG A 1 91 ? 4.851 -6.313 -1.844 1.00 91.00 91 ARG A N 1
ATOM 712 C CA . ARG A 1 91 ? 4.363 -5.328 -0.871 1.00 91.00 91 ARG A CA 1
ATOM 713 C C . ARG A 1 91 ? 3.942 -4.006 -1.509 1.00 91.00 91 ARG A C 1
ATOM 715 O O . ARG A 1 91 ? 4.576 -3.516 -2.440 1.00 91.00 91 ARG A O 1
ATOM 722 N N . PHE A 1 92 ? 2.931 -3.395 -0.910 1.00 93.88 92 PHE A N 1
ATOM 723 C CA . PHE A 1 92 ? 2.462 -2.050 -1.197 1.00 93.88 92 PHE A CA 1
ATOM 724 C C . PHE A 1 92 ? 2.828 -1.092 -0.067 1.00 93.88 92 PHE A C 1
ATOM 726 O O . PHE A 1 92 ? 2.847 -1.448 1.110 1.00 93.88 92 PHE A O 1
ATOM 733 N N . MET A 1 93 ? 3.084 0.156 -0.432 1.00 93.50 93 MET A N 1
ATOM 734 C CA . MET A 1 93 ? 3.320 1.259 0.487 1.00 93.50 93 MET A CA 1
ATOM 735 C C . MET A 1 93 ? 2.222 2.297 0.339 1.00 93.50 93 MET A C 1
ATOM 737 O O . MET A 1 93 ? 1.938 2.724 -0.783 1.00 93.50 93 MET A O 1
ATOM 741 N N . ALA A 1 94 ? 1.654 2.737 1.461 1.00 92.88 94 ALA A N 1
ATOM 742 C CA . ALA A 1 94 ? 0.709 3.844 1.475 1.00 92.88 94 ALA A CA 1
ATOM 743 C C . ALA A 1 94 ? 1.311 5.079 0.784 1.00 92.88 94 ALA A C 1
ATOM 745 O O . ALA A 1 94 ? 2.501 5.387 0.904 1.00 92.88 94 ALA A O 1
ATOM 746 N N . THR A 1 95 ? 0.484 5.769 0.013 1.00 92.00 95 THR A N 1
ATOM 747 C CA . THR A 1 95 ? 0.848 6.973 -0.725 1.00 92.00 95 THR A CA 1
ATOM 748 C C . THR A 1 95 ? -0.266 8.006 -0.587 1.00 92.00 95 THR A C 1
ATOM 750 O O . THR A 1 95 ? -1.223 7.792 0.144 1.00 92.00 95 THR A O 1
ATOM 753 N N . LYS A 1 96 ? -0.139 9.157 -1.253 1.00 88.31 96 LYS A N 1
ATOM 754 C CA . LYS A 1 96 ? -1.204 10.169 -1.237 1.00 88.31 96 LYS A CA 1
ATOM 755 C C . LYS A 1 96 ? -2.454 9.626 -1.934 1.00 88.31 96 LYS A C 1
ATOM 757 O O . LYS A 1 96 ? -2.345 9.174 -3.075 1.00 88.31 96 LYS A O 1
ATOM 762 N N . ASP A 1 97 ? -3.618 9.767 -1.303 1.00 83.25 97 ASP A N 1
ATOM 763 C CA . ASP A 1 97 ? -4.916 9.274 -1.800 1.00 83.25 97 ASP A CA 1
ATOM 764 C C . ASP A 1 97 ? -5.234 9.700 -3.232 1.00 83.25 97 ASP A C 1
ATOM 766 O O . ASP A 1 97 ? -5.789 8.944 -4.030 1.00 83.25 97 ASP A O 1
ATOM 770 N N . GLU A 1 98 ? -4.828 10.917 -3.588 1.00 89.62 98 GLU A N 1
ATOM 771 C CA . GLU A 1 98 ? -5.015 11.496 -4.916 1.00 89.62 98 GLU A CA 1
ATOM 772 C C . GLU A 1 98 ? -4.447 10.602 -6.022 1.00 89.62 98 GLU A C 1
ATOM 774 O O . GLU A 1 98 ? -5.019 10.541 -7.107 1.00 89.62 98 GLU A O 1
ATOM 779 N N . ARG A 1 99 ? -3.371 9.849 -5.755 1.00 90.94 99 ARG A N 1
ATOM 780 C CA . ARG A 1 99 ? -2.740 8.982 -6.758 1.00 90.94 99 ARG A CA 1
ATOM 781 C C . ARG A 1 99 ? -3.672 7.889 -7.272 1.00 90.94 99 ARG A C 1
ATOM 783 O O . ARG A 1 99 ? -3.626 7.583 -8.455 1.00 90.94 99 ARG A O 1
ATOM 790 N N . CYS A 1 100 ? -4.557 7.341 -6.445 1.00 92.31 100 CYS A N 1
ATOM 791 C CA . CYS A 1 100 ? -5.521 6.333 -6.903 1.00 92.31 100 CYS A CA 1
ATOM 792 C C . CYS A 1 100 ? -6.649 6.946 -7.760 1.00 92.31 100 CYS A C 1
ATOM 794 O O . CYS A 1 100 ? -7.292 6.256 -8.561 1.00 92.31 100 CYS A O 1
ATOM 796 N N . ARG A 1 101 ? -6.836 8.269 -7.659 1.00 92.62 101 ARG A N 1
ATOM 797 C CA . ARG A 1 101 ? -7.788 9.059 -8.457 1.00 92.62 101 ARG A CA 1
ATOM 798 C C . ARG A 1 101 ? -7.179 9.589 -9.758 1.00 92.62 101 ARG A C 1
ATOM 800 O O . ARG A 1 101 ? -7.916 9.957 -10.670 1.00 92.62 101 ARG A O 1
ATOM 807 N N . MET A 1 102 ? -5.850 9.608 -9.872 1.00 92.44 102 MET A N 1
ATOM 808 C CA . MET A 1 102 ? -5.142 9.985 -11.095 1.00 92.44 102 MET A CA 1
ATOM 809 C C . MET A 1 102 ? -5.344 8.911 -12.167 1.00 92.44 102 MET A C 1
ATOM 811 O O . MET A 1 102 ? -4.705 7.864 -12.140 1.00 92.44 102 MET A O 1
ATOM 815 N N . HIS A 1 103 ? -6.217 9.180 -13.138 1.00 90.69 103 HIS A N 1
ATOM 816 C CA . HIS A 1 103 ? -6.553 8.228 -14.205 1.00 90.69 103 HIS A CA 1
ATOM 817 C C . HIS A 1 103 ? -5.361 7.847 -15.101 1.00 90.69 103 HIS A C 1
ATOM 819 O O . HIS A 1 103 ? -5.401 6.820 -15.768 1.00 90.69 103 HIS A O 1
ATOM 825 N N . TRP A 1 104 ? -4.304 8.664 -15.125 1.00 92.44 104 TRP A N 1
ATOM 826 C CA . TRP A 1 104 ? -3.074 8.388 -15.871 1.00 92.44 104 TRP A CA 1
ATOM 827 C C . TRP A 1 104 ? -2.105 7.452 -15.134 1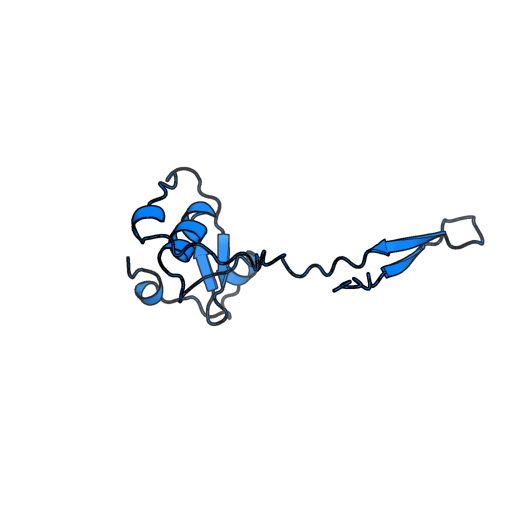.00 92.44 104 TRP A C 1
ATOM 829 O O . TRP A 1 104 ? -1.129 6.999 -15.731 1.00 92.44 104 TRP A O 1
ATOM 839 N N . LEU A 1 105 ? -2.325 7.166 -13.843 1.00 92.44 105 LEU A N 1
ATOM 840 C CA . LEU A 1 105 ? -1.531 6.177 -13.118 1.00 92.44 105 LEU A CA 1
ATOM 841 C C . LEU A 1 105 ? -2.074 4.771 -13.379 1.00 92.44 105 LEU A C 1
ATOM 843 O O . LEU A 1 105 ? -3.274 4.515 -13.282 1.00 92.44 105 LEU A O 1
ATOM 847 N N . LYS A 1 106 ? -1.162 3.837 -13.672 1.00 93.44 106 LYS A N 1
ATOM 848 C CA . LYS A 1 106 ? -1.499 2.425 -13.866 1.00 93.44 106 LYS A CA 1
ATOM 849 C C . LYS A 1 106 ? -2.081 1.850 -12.572 1.00 93.44 106 LYS A C 1
ATOM 851 O O . LYS A 1 106 ? -1.403 1.844 -11.544 1.00 93.44 106 LYS A O 1
ATOM 856 N N . ARG A 1 107 ? -3.306 1.326 -12.633 1.00 93.88 107 ARG A N 1
ATOM 857 C CA . ARG A 1 107 ? -3.904 0.533 -11.549 1.00 93.88 107 ARG A CA 1
ATOM 858 C C . ARG A 1 107 ? -3.410 -0.907 -11.617 1.00 93.88 107 ARG A C 1
ATOM 860 O O . ARG A 1 107 ? -3.158 -1.412 -12.709 1.00 93.88 107 ARG A O 1
ATOM 867 N N . CYS A 1 108 ? -3.224 -1.534 -10.461 1.00 92.19 108 CYS A N 1
ATOM 868 C CA . CYS A 1 108 ? -2.856 -2.945 -10.416 1.00 92.19 108 CYS A CA 1
ATOM 869 C C . CYS A 1 108 ? -4.028 -3.798 -10.892 1.00 92.19 108 CYS A C 1
ATOM 871 O O . CYS A 1 108 ? -5.179 -3.490 -10.573 1.00 92.19 108 CYS A O 1
ATOM 873 N N . ASP A 1 109 ? -3.719 -4.843 -11.653 1.00 88.69 109 ASP A N 1
ATOM 874 C CA . ASP A 1 109 ? -4.725 -5.797 -12.092 1.00 88.69 109 ASP A CA 1
ATOM 875 C C . ASP A 1 109 ? -5.272 -6.549 -10.863 1.00 88.69 109 ASP A C 1
ATOM 877 O O . ASP A 1 109 ? -4.471 -6.978 -10.022 1.00 88.69 109 ASP A O 1
ATOM 881 N N . PRO A 1 110 ? -6.600 -6.690 -10.703 1.00 80.06 110 PRO A N 1
ATOM 882 C CA . PRO A 1 110 ? -7.176 -7.488 -9.630 1.00 80.06 110 PRO A CA 1
ATOM 883 C C . PRO A 1 110 ? -6.569 -8.888 -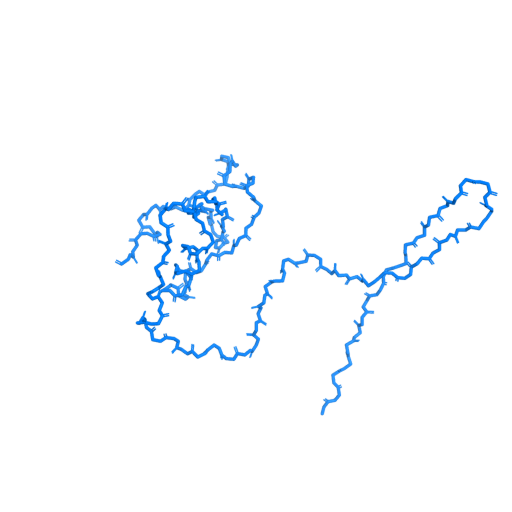9.544 1.00 80.06 110 PRO A C 1
ATOM 885 O O . PRO A 1 110 ? -6.323 -9.345 -8.437 1.00 80.06 110 PRO A O 1
ATOM 888 N N . ASP A 1 111 ? -6.236 -9.526 -10.666 1.00 78.88 111 ASP A N 1
ATOM 889 C CA . ASP A 1 111 ? -5.672 -10.878 -10.693 1.00 78.88 111 ASP A CA 1
ATOM 890 C C . ASP A 1 111 ? -4.218 -10.914 -10.181 1.00 78.88 111 ASP A C 1
ATOM 892 O O . ASP A 1 111 ? -3.761 -11.909 -9.616 1.00 78.88 111 ASP A O 1
ATOM 896 N N . GLU A 1 112 ? -3.480 -9.805 -10.301 1.00 71.56 112 GLU A N 1
ATOM 897 C CA . GLU A 1 112 ? -2.133 -9.667 -9.730 1.00 71.56 112 GLU A CA 1
ATOM 898 C C . GLU A 1 112 ? -2.160 -9.461 -8.205 1.00 71.56 112 GLU A C 1
ATOM 900 O O . GLU A 1 112 ? -1.192 -9.821 -7.518 1.00 71.56 112 GLU A O 1
ATOM 905 N N . VAL A 1 113 ? -3.260 -8.890 -7.695 1.00 74.25 113 VAL A N 1
ATOM 906 C CA . VAL A 1 113 ? -3.486 -8.540 -6.283 1.00 74.25 113 VAL A CA 1
ATOM 907 C C . VAL A 1 113 ? -4.285 -9.619 -5.535 1.00 74.25 113 VAL A C 1
ATOM 909 O O . VAL A 1 113 ? -4.099 -9.783 -4.338 1.00 74.25 113 VAL A O 1
ATOM 912 N N . ALA A 1 114 ? -5.140 -10.392 -6.205 1.00 62.59 114 ALA A N 1
ATOM 913 C CA . ALA A 1 114 ? -6.102 -11.309 -5.584 1.00 62.59 114 ALA A CA 1
ATOM 914 C C . ALA A 1 114 ? -5.628 -12.766 -5.464 1.00 62.59 114 ALA A C 1
ATOM 916 O O . ALA A 1 114 ? -6.447 -13.636 -5.176 1.00 62.59 114 ALA A O 1
ATOM 917 N N . LEU A 1 115 ? -4.337 -13.056 -5.658 1.00 52.25 115 LEU A N 1
ATOM 918 C CA . LEU A 1 115 ? -3.772 -14.384 -5.378 1.00 52.25 115 LEU A CA 1
ATOM 919 C C . LEU A 1 115 ? -3.690 -14.622 -3.859 1.00 52.25 115 LEU A C 1
ATOM 921 O O . LEU A 1 115 ? -2.607 -14.603 -3.284 1.00 52.25 115 LEU A O 1
ATOM 925 N N . LEU A 1 116 ? -4.862 -14.786 -3.242 1.00 44.31 116 LEU A N 1
ATOM 926 C CA . LEU A 1 116 ? -5.108 -15.313 -1.900 1.00 44.31 116 LEU A CA 1
ATOM 927 C C . LEU A 1 116 ? -4.956 -16.839 -1.888 1.00 44.31 116 LEU A C 1
ATOM 929 O O . LEU A 1 116 ? -5.459 -17.489 -2.834 1.00 44.31 116 LEU A O 1
#

Secondary structure (DSSP, 8-state):
--------EEEEEEEPTT-SSEEEEEEE------------S------GGGG-----TT----EEEE-SS-EEEESSHHHHHHHHHH-TTS--EE--THHHH-TTSPBPPHHHH---

pLDDT: mean 74.99, std 18.3, range [29.11, 95.5]

Organism: Glossina austeni (NCBI:txid7395)

InterPro domains:
  IPR002350 Kazal domain [PF07648] (51-90)
  IPR002350 Kazal domain [PS51465] (45-102)
  IPR036058 Kazal domain superfamily [SSF100895] (44-92)

Foldseek 3Di:
DDDDDPQDWDWDWDDDPPDPDIDIDTHGPPPPPPPPPPVPPPDPLPDLVNLPDDDDPPPQDWFWWDQPQAIDIDRDPSRLSSLCSNCVPRHIDTDPPCLVVPPPTHHDDCVNSVPD

Sequence (116 aa):
MKVSLIFLAVLLCYAEAGKTQLLCTIVPYVNSQPHQYFTTKPTPKRSMKDCDLLCTKFNFEPVCATNGFCVHEFANQCVLDVFNCQHPTKRFMATKDERCRMHWLKRCDPDEVALL